Protein AF-A0A699GHV0-F1 (afdb_monomer)

pLDDT: mean 90.99, std 4.57, range [74.19, 96.31]

Foldseek 3Di:
DDEFAFDPPDDADADDADDDDPVVLVVVVVVVVVCVVVVFKDADPAPHAFYWDWDQDPVRDIDIDTPCVVVQVRTDADPQDDDDPVVVVVVCPPDPDDDDDDPVVVQQVAFYDPVCQSNQWHDDPVHIMTGRTGDPPHRCSVVVSVVVVD

Secondary structure (DSSP, 8-state):
-B--PBPTTPPPPB-PPPP--HHHHHHHHHHHHHHHHTTSEEE--SS-BEEEEEEE-TTS-EEEEE--HHHHHHBPP----PPPHHHHHHHHTT-S-------TTGGGGSBBPTTTGGGG-EEETTEEEEESB--TT-TTHHHHHHHHH-

Radius of gyration: 17.71 Å; Cα contacts (8 Å, |Δi|>4): 207; chains: 1; bounding box: 41×39×47 Å

InterPro domains:
  IPR000477 Reverse transcriptase domain [PF00078] (55-150)
  IPR043128 Reverse transcriptase/Diguanylate cyclase domain [G3DSA:3.30.70.270] (80-150)
  IPR043502 DNA/RNA polymerase superfamily [SSF56672] (2-150)
  IPR053134 RNA-directed DNA polymerase homolog [PTHR24559] (1-150)

Nearest PDB structures (foldseek):
  4ol8-assembly2_F  TM=9.202E-01  e=4.140E-14  Saccharomyces cerevisiae
  4ol8-assembly1_B  TM=9.270E-01  e=1.094E-12  Saccharomyces cerevisiae
  7kse-assembly1_A  TM=6.782E-01  e=3.165E-08  Eastern chimpanzee simian foamy virus
  7o0h-assembly1_A  TM=8.178E-01  e=1.153E-06  White-tufted-ear marmoset simian foamy virus
  7ksf-assembly1_A  TM=6.802E-01  e=2.994E-07  Eastern chimpanzee simian foamy virus

Sequence (150 aa):
EFKIELIPGAAPVARAPYRLAPSELKELSDQLQELSEKGFIRPSSLPWGAPVLFIKKKDGSFHMCIDYQELNKLTVKNWYPLLRIDDMFDQLQGSSVYSRIDLRSGYHQLQIREEDIPVTAFRTRYGHFEFQVMPFGLTNAPAVLMDLMN

Solvent-accessible surface area (backbone atoms only — not comparable to full-atom values): 9013 Å² total; per-residue (Å²): 115,48,79,74,54,58,42,90,87,68,73,76,56,66,50,75,56,62,93,68,55,76,71,53,51,51,51,48,53,55,54,51,48,56,37,40,77,71,58,38,36,45,82,46,92,58,76,29,12,29,21,51,46,76,45,75,45,96,87,70,48,78,42,85,42,55,53,35,68,70,57,46,70,41,35,62,81,70,84,64,88,72,80,54,71,65,64,55,50,61,72,50,59,91,62,92,78,87,86,85,86,79,66,80,66,52,52,60,73,40,40,36,34,79,91,42,22,54,75,55,14,28,28,52,98,89,48,40,32,21,33,45,22,37,64,79,68,51,77,50,52,65,49,54,53,49,64,75,73,107

Organism: Tanacetum cinerariifolium (NCBI:txid118510)

Structure (mmCIF, N/CA/C/O backbone):
data_AF-A0A699GHV0-F1
#
_entry.id   AF-A0A699GHV0-F1
#
loop_
_atom_site.group_PDB
_atom_site.id
_atom_site.type_symbol
_atom_site.label_atom_id
_atom_site.label_alt_id
_atom_site.label_comp_id
_atom_site.label_asym_id
_atom_site.label_entity_id
_atom_site.label_seq_id
_atom_site.pdbx_PDB_ins_code
_atom_site.Cartn_x
_atom_site.Cartn_y
_atom_site.Cartn_z
_atom_site.occupancy
_atom_site.B_iso_or_equiv
_atom_site.auth_seq_id
_atom_site.auth_comp_id
_atom_site.auth_asym_id
_atom_site.auth_atom_id
_atom_site.pdbx_PDB_model_num
ATOM 1 N N . GLU A 1 1 ? 0.532 -14.054 8.169 1.00 84.56 1 GLU A N 1
ATOM 2 C CA . GLU A 1 1 ? 1.068 -13.481 6.915 1.00 84.56 1 GLU A CA 1
ATOM 3 C C . GLU A 1 1 ? -0.083 -13.094 6.004 1.00 84.56 1 GLU A C 1
ATOM 5 O O . GLU A 1 1 ? -1.065 -13.828 5.932 1.00 84.56 1 GLU A O 1
ATOM 10 N N . PHE A 1 2 ? 0.019 -11.944 5.347 1.00 92.25 2 PHE A N 1
ATOM 11 C CA . PHE A 1 2 ? -0.944 -11.471 4.364 1.00 92.25 2 PHE A CA 1
ATOM 12 C C . PHE A 1 2 ? -0.720 -12.175 3.023 1.00 92.25 2 PHE A C 1
ATOM 14 O O . PHE A 1 2 ? 0.405 -12.205 2.524 1.00 92.25 2 PHE A O 1
ATOM 21 N N . LYS A 1 3 ? -1.791 -12.729 2.451 1.00 93.75 3 LYS A N 1
ATOM 22 C CA . LYS A 1 3 ? -1.767 -13.451 1.174 1.00 93.75 3 LYS A CA 1
ATOM 23 C C . LYS A 1 3 ? -2.496 -12.658 0.097 1.00 93.75 3 LYS A C 1
ATOM 25 O O . LYS A 1 3 ? -3.548 -12.074 0.368 1.00 93.75 3 LYS A O 1
ATOM 30 N N . ILE A 1 4 ? -1.964 -12.674 -1.122 1.00 93.75 4 ILE A N 1
ATOM 31 C CA . ILE A 1 4 ? -2.572 -12.018 -2.286 1.00 93.75 4 ILE A CA 1
ATOM 32 C C . ILE A 1 4 ? -3.003 -13.086 -3.282 1.00 93.75 4 ILE A C 1
ATOM 34 O O . ILE A 1 4 ? -2.262 -13.482 -4.175 1.00 93.75 4 ILE A O 1
ATOM 38 N N . GLU A 1 5 ? -4.247 -13.533 -3.150 1.00 94.06 5 GLU A N 1
ATOM 39 C CA . GLU A 1 5 ? -4.826 -14.483 -4.095 1.00 94.06 5 GLU A CA 1
ATOM 40 C C . GLU A 1 5 ? -5.219 -13.769 -5.386 1.00 94.06 5 GLU A C 1
ATOM 42 O O . GLU A 1 5 ? -6.059 -12.868 -5.388 1.00 94.06 5 GLU A O 1
ATOM 47 N N . LEU A 1 6 ? -4.609 -14.173 -6.495 1.00 94.56 6 LEU A N 1
ATOM 48 C CA . LEU A 1 6 ? -4.937 -13.681 -7.827 1.00 94.56 6 LEU A CA 1
ATOM 49 C C . LEU A 1 6 ? -5.883 -14.651 -8.537 1.00 94.56 6 LEU A C 1
ATOM 51 O O . LEU A 1 6 ? -5.852 -15.859 -8.300 1.00 94.56 6 LEU A O 1
ATOM 55 N N . ILE A 1 7 ? -6.715 -14.129 -9.438 1.00 94.38 7 ILE A N 1
ATOM 56 C CA . ILE A 1 7 ? -7.545 -14.963 -10.309 1.00 94.38 7 ILE A CA 1
ATOM 57 C C . ILE A 1 7 ? -6.665 -15.917 -11.142 1.00 94.38 7 ILE A C 1
ATOM 59 O O . ILE A 1 7 ? -5.568 -15.531 -11.564 1.00 94.38 7 ILE A O 1
ATOM 63 N N . PRO A 1 8 ? -7.122 -17.152 -11.420 1.00 92.94 8 PRO A N 1
ATOM 64 C CA . PRO A 1 8 ? -6.355 -18.099 -12.223 1.00 92.94 8 PRO A CA 1
ATOM 65 C C . PRO A 1 8 ? -5.972 -17.513 -13.588 1.00 92.94 8 PRO A C 1
ATOM 67 O O . PRO A 1 8 ? -6.823 -17.007 -14.317 1.00 92.94 8 PRO A O 1
ATOM 70 N N . GLY A 1 9 ? -4.684 -17.586 -13.935 1.00 90.81 9 GLY A N 1
ATOM 71 C CA . GLY A 1 9 ? -4.161 -17.051 -15.197 1.00 90.81 9 GLY A CA 1
ATOM 72 C C . GLY A 1 9 ? -3.900 -15.540 -15.208 1.00 90.81 9 GLY A C 1
ATOM 73 O O . GLY A 1 9 ? -3.647 -14.988 -16.278 1.00 90.81 9 GLY A O 1
ATOM 74 N N . ALA A 1 10 ? -3.941 -14.861 -14.055 1.00 90.69 10 ALA A N 1
ATOM 75 C CA . ALA A 1 10 ? -3.563 -13.454 -13.959 1.00 90.69 10 ALA A CA 1
ATOM 76 C C . ALA A 1 10 ? -2.115 -13.228 -14.429 1.00 90.69 10 ALA A C 1
ATOM 78 O O . ALA A 1 10 ? -1.177 -13.873 -13.959 1.00 90.69 10 ALA A O 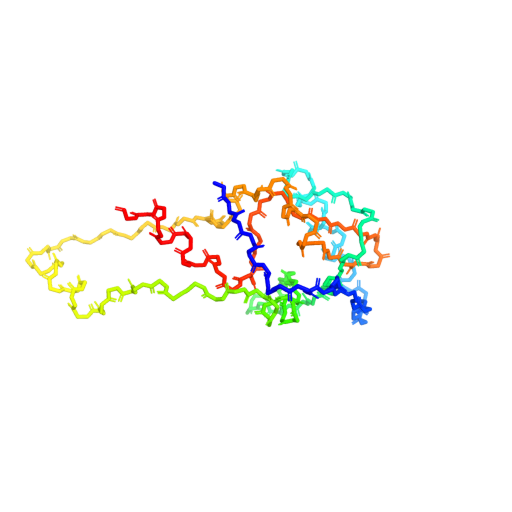1
ATOM 79 N N . ALA A 1 11 ? -1.940 -12.279 -15.346 1.00 89.62 11 ALA A N 1
ATOM 80 C CA . ALA A 1 11 ? -0.628 -11.836 -15.798 1.00 89.62 11 ALA A CA 1
ATOM 81 C C . ALA A 1 11 ? -0.130 -10.647 -14.953 1.00 89.62 11 ALA A C 1
ATOM 83 O O . ALA A 1 11 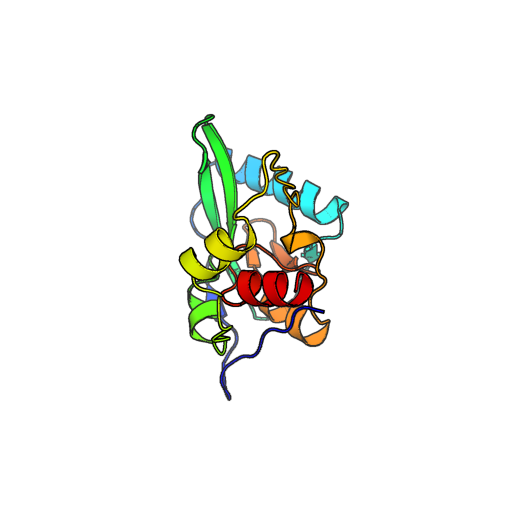? -0.951 -9.870 -14.454 1.00 89.62 11 ALA A O 1
ATOM 84 N N . PRO A 1 12 ? 1.197 -10.455 -14.827 1.00 90.31 12 PRO A N 1
ATOM 85 C CA . PRO A 1 12 ? 1.756 -9.297 -14.142 1.00 90.31 12 PRO A CA 1
ATOM 86 C C . PRO A 1 12 ? 1.278 -7.975 -14.743 1.00 90.31 12 PRO A C 1
ATOM 88 O O . PRO A 1 12 ? 1.331 -7.770 -15.958 1.00 90.31 12 PRO A O 1
ATOM 91 N N . VAL A 1 13 ? 0.862 -7.048 -13.880 1.00 87.56 13 VAL A N 1
ATOM 92 C CA . VAL A 1 13 ? 0.504 -5.687 -14.289 1.00 87.56 13 VAL A CA 1
ATOM 93 C C . VAL A 1 13 ? 1.717 -4.781 -14.152 1.00 87.56 13 VAL A C 1
ATOM 95 O O . VAL A 1 13 ? 2.259 -4.616 -13.061 1.00 87.56 13 VAL A O 1
ATOM 98 N N . ALA A 1 14 ? 2.096 -4.144 -15.257 1.00 88.50 14 ALA A N 1
ATOM 99 C CA . ALA A 1 14 ? 3.161 -3.154 -15.312 1.00 88.50 14 ALA A CA 1
ATOM 100 C C . ALA A 1 14 ? 2.640 -1.868 -15.960 1.00 88.50 14 ALA A C 1
ATOM 102 O O . ALA A 1 14 ? 2.426 -1.816 -17.173 1.00 88.50 14 ALA A O 1
ATOM 103 N N . ARG A 1 15 ? 2.448 -0.813 -15.166 1.00 89.00 15 ARG A N 1
ATOM 104 C CA . ARG A 1 15 ? 2.069 0.514 -15.667 1.00 89.00 15 ARG A CA 1
ATOM 105 C C . ARG A 1 15 ? 3.248 1.476 -15.628 1.00 89.00 15 ARG A C 1
ATOM 107 O O . ARG A 1 15 ? 4.141 1.377 -14.788 1.00 89.00 15 ARG A O 1
ATOM 114 N N . ALA A 1 16 ? 3.248 2.414 -16.569 1.00 88.38 16 ALA A N 1
ATOM 115 C CA . ALA A 1 16 ? 4.220 3.495 -16.578 1.00 88.38 16 ALA A CA 1
ATOM 116 C C . ALA A 1 16 ? 3.981 4.430 -15.375 1.00 88.38 16 ALA A C 1
ATOM 118 O O . ALA A 1 16 ? 2.820 4.713 -15.065 1.00 88.38 16 ALA A O 1
ATOM 119 N N . PRO A 1 17 ? 5.041 4.930 -14.715 1.00 91.44 17 PRO A N 1
ATOM 120 C CA . PRO A 1 17 ? 4.903 5.943 -13.675 1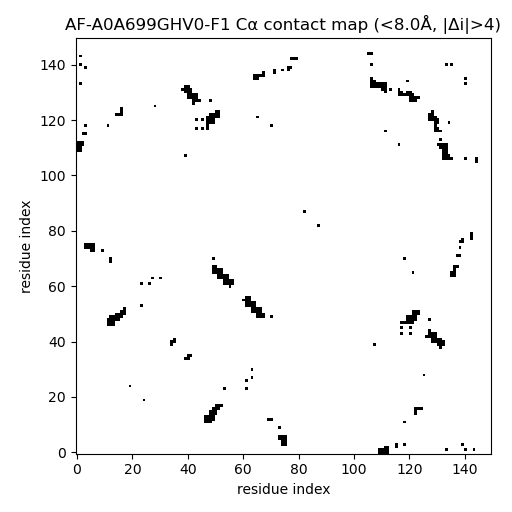.00 91.44 17 PRO A CA 1
ATOM 121 C C . PRO A 1 17 ? 4.195 7.200 -14.194 1.00 91.44 17 PRO A C 1
ATOM 123 O O . PRO A 1 17 ? 4.418 7.626 -15.332 1.00 91.44 17 PRO A O 1
ATOM 126 N N . TYR A 1 18 ? 3.379 7.825 -13.346 1.00 92.69 18 TYR A N 1
ATOM 127 C CA . TYR A 1 18 ? 2.780 9.120 -13.657 1.00 92.69 18 TYR A CA 1
ATOM 128 C C . TYR A 1 18 ? 3.841 10.231 -13.693 1.00 92.69 18 TYR A C 1
ATOM 130 O O . TYR A 1 18 ? 4.926 10.116 -13.116 1.00 92.69 18 TYR A O 1
ATOM 138 N N . ARG A 1 19 ? 3.529 11.333 -14.385 1.00 91.94 19 ARG A N 1
ATOM 139 C CA . ARG A 1 19 ? 4.374 12.534 -14.348 1.00 91.94 19 ARG A CA 1
ATOM 140 C C . ARG A 1 19 ? 4.237 13.198 -12.982 1.00 91.94 19 ARG A C 1
ATOM 142 O O . ARG A 1 19 ? 3.121 13.478 -12.561 1.00 91.94 19 ARG A O 1
ATOM 149 N N . LEU A 1 20 ? 5.372 13.474 -12.349 1.00 92.62 20 LEU A N 1
ATOM 150 C CA . LEU A 1 20 ? 5.453 14.123 -11.043 1.00 92.62 20 LEU A CA 1
ATOM 151 C C . LEU A 1 20 ? 6.096 15.505 -11.170 1.00 92.62 20 LEU A C 1
ATOM 153 O O . LEU A 1 20 ? 7.047 15.691 -11.939 1.00 92.62 20 LEU A O 1
ATOM 157 N N . ALA A 1 21 ? 5.588 16.470 -10.409 1.00 91.44 21 ALA A N 1
ATOM 158 C CA . ALA A 1 21 ? 6.184 17.791 -10.273 1.00 91.44 21 ALA A CA 1
ATOM 159 C C . ALA A 1 21 ? 7.523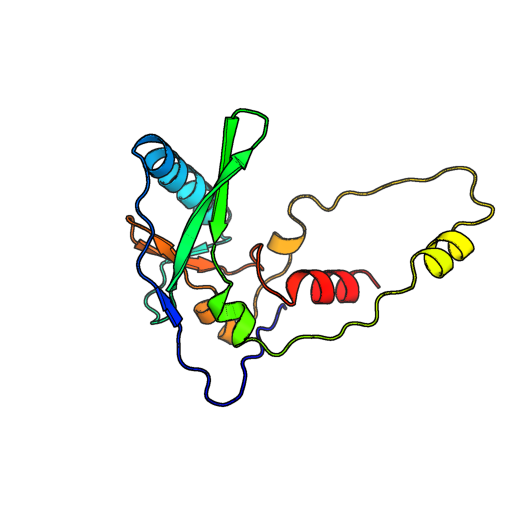 17.718 -9.506 1.00 91.44 21 ALA A C 1
ATOM 161 O O . ALA A 1 21 ? 7.742 16.790 -8.726 1.00 91.44 21 ALA A O 1
ATOM 162 N N . PRO A 1 22 ? 8.424 18.709 -9.648 1.00 91.88 22 PRO A N 1
ATOM 163 C CA . PRO A 1 22 ? 9.705 18.709 -8.936 1.00 91.88 22 PRO A CA 1
ATOM 164 C C . PRO A 1 22 ? 9.588 18.571 -7.409 1.00 91.88 22 PRO A C 1
ATOM 166 O O . PRO A 1 22 ? 10.404 17.889 -6.795 1.00 91.88 22 PRO A O 1
ATOM 169 N N . SER A 1 23 ? 8.558 19.167 -6.797 1.00 90.75 23 SER A N 1
ATOM 170 C CA . SER A 1 23 ? 8.291 19.026 -5.359 1.00 90.75 23 SER A CA 1
ATOM 171 C C . SER A 1 23 ? 7.893 17.601 -4.969 1.00 90.75 23 SER A C 1
ATOM 173 O O . SER A 1 23 ? 8.331 17.106 -3.939 1.00 90.75 23 SER A O 1
ATOM 175 N N . GLU A 1 24 ? 7.104 16.929 -5.810 1.00 92.50 24 GLU A N 1
ATOM 176 C CA . GLU A 1 24 ? 6.669 15.543 -5.594 1.00 92.50 24 GLU A CA 1
ATOM 177 C C . GLU A 1 24 ? 7.820 14.558 -5.801 1.00 92.50 24 GLU A C 1
ATOM 179 O O . GLU A 1 24 ? 7.888 13.539 -5.128 1.00 92.50 24 GLU A O 1
ATOM 184 N N . LEU A 1 25 ? 8.756 14.862 -6.704 1.00 93.00 25 LEU A N 1
ATOM 185 C CA . LEU A 1 25 ? 9.960 14.053 -6.895 1.00 93.00 25 LEU A CA 1
ATOM 186 C C . LEU A 1 25 ? 10.875 14.081 -5.669 1.00 93.00 25 LEU A C 1
ATOM 188 O O . LEU A 1 25 ? 11.419 13.043 -5.299 1.00 93.00 25 LEU A O 1
ATOM 192 N N . LYS A 1 26 ? 11.025 15.250 -5.035 1.00 92.56 26 LYS A N 1
ATOM 193 C CA . LYS A 1 26 ? 11.764 15.362 -3.775 1.00 92.56 26 LYS A CA 1
ATOM 194 C C . LYS A 1 26 ? 11.087 14.531 -2.685 1.00 92.56 26 LYS A C 1
ATOM 196 O O . LYS A 1 26 ? 11.731 13.672 -2.098 1.00 92.56 26 LYS A O 1
ATOM 201 N N . GLU A 1 27 ? 9.782 14.724 -2.506 1.00 93.94 27 GLU A N 1
ATOM 202 C CA . GLU A 1 27 ? 9.004 13.967 -1.523 1.00 93.94 27 GLU A CA 1
ATOM 203 C C . GLU A 1 27 ? 9.077 12.452 -1.762 1.00 93.94 27 GLU A C 1
ATOM 205 O O . GLU A 1 27 ? 9.202 11.671 -0.825 1.00 93.94 27 GLU A O 1
ATOM 210 N N . LEU A 1 28 ? 9.025 12.025 -3.026 1.00 94.94 28 LEU A N 1
ATOM 211 C CA . LEU A 1 28 ? 9.151 10.621 -3.394 1.00 94.94 28 LEU A CA 1
ATOM 212 C C . LEU A 1 28 ? 10.478 10.036 -2.925 1.00 94.94 28 LEU A C 1
ATOM 214 O O . LEU A 1 28 ? 10.488 8.939 -2.382 1.00 94.94 28 LEU A O 1
ATOM 218 N N . SER A 1 29 ? 11.582 10.755 -3.124 1.00 94.31 29 SER A N 1
ATOM 219 C CA . SER A 1 29 ? 12.894 10.316 -2.648 1.00 94.31 29 SER A CA 1
ATOM 220 C C . SER A 1 29 ? 12.916 10.176 -1.124 1.00 94.31 29 SER A C 1
ATOM 222 O O . SER A 1 29 ? 13.371 9.152 -0.618 1.00 94.31 29 SER A O 1
ATOM 224 N N . ASP A 1 30 ? 12.383 11.169 -0.409 1.00 94.94 30 ASP A N 1
ATOM 225 C CA . ASP A 1 30 ? 12.384 11.207 1.056 1.00 94.94 30 ASP A CA 1
ATOM 226 C C . ASP A 1 30 ? 11.529 10.060 1.645 1.00 94.94 30 ASP A C 1
ATOM 228 O O . ASP A 1 30 ? 11.990 9.315 2.513 1.00 94.94 30 ASP A O 1
ATOM 232 N N . GLN A 1 31 ? 10.318 9.832 1.116 1.00 94.50 31 GLN A N 1
ATOM 233 C CA . GLN A 1 31 ? 9.440 8.743 1.575 1.00 94.50 31 GLN A CA 1
ATOM 234 C C . GLN A 1 31 ? 9.966 7.352 1.186 1.00 94.50 31 GLN A C 1
ATOM 236 O O . GLN A 1 31 ? 9.818 6.405 1.960 1.00 94.50 31 GLN A O 1
ATOM 241 N N . LEU A 1 32 ? 10.607 7.199 0.020 1.00 95.56 32 LEU A N 1
ATOM 242 C CA . LEU A 1 32 ? 11.257 5.938 -0.360 1.00 95.56 32 LEU A CA 1
ATOM 243 C C . LEU A 1 32 ? 12.401 5.581 0.588 1.00 95.56 32 LEU A C 1
ATOM 245 O O . LEU A 1 32 ? 12.540 4.413 0.962 1.00 95.56 32 LEU A O 1
ATOM 249 N N . GLN A 1 33 ? 13.205 6.570 0.981 1.00 95.56 33 GLN A N 1
ATOM 250 C CA . GLN A 1 33 ? 14.278 6.371 1.945 1.00 95.56 33 GLN A CA 1
ATOM 251 C C . GLN A 1 33 ? 13.714 5.938 3.303 1.00 95.56 33 GLN A C 1
ATOM 253 O O . GLN A 1 33 ? 14.134 4.907 3.822 1.00 95.56 33 GLN A O 1
ATOM 258 N N . GLU A 1 34 ? 12.701 6.637 3.824 1.00 95.19 34 GLU A N 1
ATOM 259 C CA . GLU A 1 34 ? 12.072 6.291 5.106 1.00 95.19 34 GLU A CA 1
ATOM 260 C C . GLU A 1 34 ? 11.493 4.864 5.107 1.00 95.19 34 GLU A C 1
ATOM 262 O O . GLU A 1 34 ? 11.657 4.112 6.072 1.00 95.19 34 GLU A O 1
ATOM 267 N N . LEU A 1 35 ? 10.819 4.462 4.024 1.00 95.06 35 LEU A N 1
ATOM 268 C CA . LEU A 1 35 ? 10.272 3.109 3.894 1.00 95.06 35 LEU A CA 1
ATOM 269 C C . LEU A 1 35 ? 11.368 2.041 3.799 1.00 95.06 35 LEU A C 1
ATOM 271 O O . LEU A 1 35 ? 11.197 0.944 4.335 1.00 95.06 35 LEU A O 1
ATOM 275 N N . SER A 1 36 ? 12.477 2.355 3.128 1.00 95.25 36 SER A N 1
ATOM 276 C CA . SER A 1 36 ? 13.616 1.443 2.985 1.00 95.25 36 SER A CA 1
ATOM 277 C C . SER A 1 36 ? 14.359 1.271 4.310 1.00 95.25 36 SER A C 1
ATOM 279 O O . SER A 1 36 ? 14.661 0.147 4.698 1.00 95.25 36 SER A O 1
ATOM 281 N N . GLU A 1 37 ? 14.595 2.361 5.047 1.00 96.31 37 GLU A N 1
ATOM 282 C CA . GLU A 1 37 ? 15.247 2.345 6.365 1.00 96.31 37 GLU 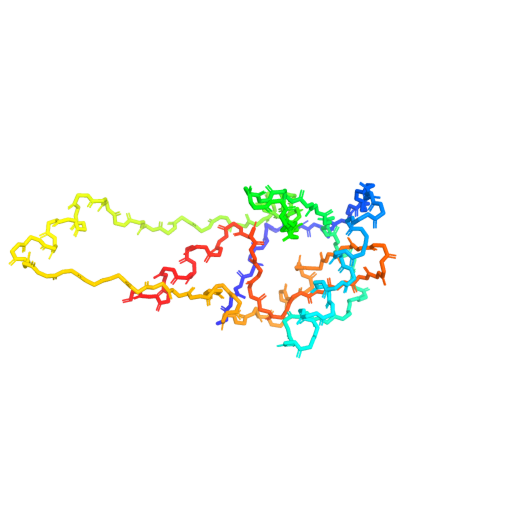A CA 1
ATOM 283 C C . GLU A 1 37 ? 14.440 1.556 7.402 1.00 96.31 37 GLU A C 1
ATOM 285 O O . GLU A 1 37 ? 15.010 0.856 8.237 1.00 96.31 37 GLU A O 1
ATOM 290 N N . LYS A 1 38 ? 13.106 1.606 7.316 1.00 94.25 38 LYS A N 1
ATOM 291 C CA . LYS A 1 38 ? 12.210 0.791 8.153 1.00 94.25 38 LYS A CA 1
ATOM 292 C C . LYS A 1 38 ? 12.131 -0.678 7.727 1.00 94.25 38 LYS A C 1
ATOM 294 O O . LYS A 1 38 ? 11.481 -1.462 8.412 1.00 94.25 38 LYS A O 1
ATOM 299 N N . GLY A 1 39 ? 12.737 -1.051 6.599 1.00 94.62 39 GLY A N 1
ATOM 300 C CA . GLY A 1 39 ? 12.661 -2.402 6.040 1.00 94.62 39 GLY A CA 1
ATOM 301 C C . GLY A 1 39 ? 11.291 -2.763 5.459 1.00 94.62 39 GLY A C 1
ATOM 302 O O . GLY A 1 39 ? 11.018 -3.934 5.214 1.00 94.62 39 GLY A O 1
ATOM 303 N N . PHE A 1 40 ? 10.413 -1.782 5.228 1.00 95.38 40 PHE A N 1
ATOM 304 C CA . PHE A 1 40 ? 9.077 -2.035 4.679 1.00 95.38 40 PHE A CA 1
ATOM 305 C C . PHE A 1 40 ? 9.114 -2.342 3.187 1.00 95.38 40 PHE A C 1
ATOM 307 O O . PHE A 1 40 ? 8.253 -3.073 2.697 1.00 95.38 40 PHE A O 1
ATOM 314 N N . ILE A 1 41 ? 10.105 -1.801 2.477 1.00 96.25 41 ILE A N 1
ATOM 315 C CA . ILE A 1 41 ? 10.308 -2.034 1.048 1.00 96.25 41 ILE A CA 1
ATOM 316 C C . ILE A 1 41 ? 11.727 -2.522 0.760 1.00 96.25 41 ILE A C 1
ATOM 318 O O . ILE A 1 41 ? 12.655 -2.278 1.529 1.00 96.25 41 ILE A O 1
ATOM 322 N N . ARG A 1 42 ? 11.901 -3.190 -0.382 1.00 95.56 42 ARG A N 1
ATOM 323 C CA . ARG A 1 42 ? 13.214 -3.519 -0.959 1.00 95.56 42 ARG A CA 1
ATOM 324 C C . ARG A 1 42 ? 13.217 -3.302 -2.474 1.00 95.56 42 ARG A C 1
ATOM 326 O O . ARG A 1 42 ? 12.139 -3.270 -3.069 1.00 95.56 42 ARG A O 1
ATOM 333 N N . PRO A 1 43 ? 14.390 -3.160 -3.114 1.00 95.44 43 PRO A N 1
ATOM 334 C CA . PRO A 1 43 ? 14.478 -3.123 -4.569 1.00 95.44 43 PRO A CA 1
ATOM 335 C C . PRO A 1 43 ? 13.879 -4.387 -5.194 1.00 95.44 43 PRO A C 1
ATOM 337 O O . PRO A 1 43 ? 14.122 -5.490 -4.708 1.00 95.44 43 PRO A O 1
ATOM 340 N N . SER A 1 44 ? 13.125 -4.220 -6.279 1.00 91.88 44 SER A N 1
ATOM 341 C CA . SER A 1 44 ? 12.512 -5.323 -7.026 1.00 91.88 44 SER A CA 1
ATOM 342 C C . SER A 1 44 ? 13.079 -5.413 -8.441 1.00 91.88 44 SER A C 1
ATOM 344 O O . SER A 1 44 ? 13.372 -4.401 -9.079 1.00 91.88 44 SER A O 1
ATOM 346 N N . SER A 1 45 ? 13.208 -6.634 -8.955 1.00 86.69 45 SER A N 1
ATOM 347 C CA . SER A 1 45 ? 13.571 -6.935 -10.348 1.00 86.69 45 SER A CA 1
ATOM 348 C C . SER A 1 45 ? 12.424 -7.592 -11.126 1.00 86.69 45 SER A C 1
ATOM 350 O O . SER A 1 45 ? 12.612 -8.048 -12.254 1.00 86.69 45 SER A O 1
ATOM 352 N N . LEU A 1 46 ? 11.236 -7.659 -10.522 1.00 86.31 46 LEU A N 1
ATOM 353 C CA . LEU A 1 46 ? 10.126 -8.480 -10.991 1.00 86.31 46 LEU A CA 1
ATOM 354 C C . LEU A 1 46 ? 9.206 -7.709 -11.952 1.00 86.31 46 LEU A C 1
ATOM 356 O O . LEU A 1 46 ? 9.225 -6.477 -11.991 1.00 86.31 46 LEU A O 1
ATOM 360 N N . PRO A 1 47 ? 8.428 -8.418 -12.795 1.00 87.69 47 PRO A N 1
ATOM 361 C CA . PRO A 1 47 ? 7.690 -7.788 -13.891 1.00 87.69 47 PRO A CA 1
ATOM 362 C C . PRO A 1 47 ? 6.534 -6.897 -13.422 1.00 87.69 47 PRO A C 1
ATOM 364 O O . PRO A 1 47 ? 6.114 -6.018 -14.173 1.00 87.69 47 PRO A O 1
ATOM 367 N N . TRP A 1 48 ? 6.039 -7.104 -12.201 1.00 91.94 48 TRP A N 1
ATOM 368 C CA . TRP A 1 48 ? 4.998 -6.292 -11.580 1.00 91.94 48 TRP A CA 1
ATOM 369 C C . TRP A 1 48 ? 5.435 -4.833 -11.411 1.00 91.94 48 TRP A C 1
ATOM 371 O O . TRP A 1 48 ? 6.618 -4.501 -11.318 1.00 91.94 48 TRP A O 1
ATOM 381 N N . GLY A 1 49 ? 4.466 -3.926 -11.415 1.00 93.06 49 GLY A N 1
ATOM 382 C CA . GLY A 1 49 ? 4.774 -2.513 -11.325 1.00 93.06 49 GLY A CA 1
ATOM 383 C C . GLY A 1 49 ? 3.551 -1.620 -11.340 1.00 93.06 49 GLY A C 1
ATOM 384 O O . GLY A 1 49 ? 3.165 -1.115 -12.397 1.00 93.06 49 GLY A O 1
ATOM 385 N N . ALA A 1 50 ? 2.983 -1.375 -10.166 1.00 95.19 50 ALA A N 1
ATOM 386 C CA . ALA A 1 50 ? 1.982 -0.336 -9.976 1.00 95.19 50 ALA A CA 1
ATOM 387 C C . ALA A 1 50 ? 2.630 1.067 -9.985 1.00 95.19 50 ALA A C 1
ATOM 389 O O . ALA A 1 50 ? 3.747 1.234 -9.492 1.00 95.19 50 ALA A O 1
ATOM 390 N N . PRO A 1 51 ? 1.981 2.098 -10.546 1.00 95.38 51 PRO A N 1
ATOM 391 C CA . PRO A 1 51 ? 2.517 3.449 -10.526 1.00 95.38 51 PRO A CA 1
ATOM 392 C C . PRO A 1 51 ? 2.254 4.118 -9.170 1.00 95.38 51 PRO A C 1
ATOM 394 O O . PRO A 1 51 ? 1.291 3.802 -8.471 1.00 95.38 51 PRO A O 1
ATOM 397 N N . VAL A 1 52 ? 3.107 5.076 -8.813 1.00 94.94 52 VAL A N 1
ATOM 398 C CA . VAL A 1 52 ? 2.936 5.909 -7.615 1.00 94.94 52 VAL A CA 1
ATOM 399 C C . VAL A 1 52 ? 2.185 7.190 -7.962 1.00 94.94 52 VAL A C 1
ATOM 401 O O . VAL A 1 52 ? 2.472 7.825 -8.979 1.00 94.94 52 VAL A O 1
ATOM 404 N N . LEU A 1 53 ? 1.257 7.586 -7.094 1.00 93.62 53 LEU A N 1
ATOM 405 C CA . LEU A 1 53 ? 0.564 8.869 -7.125 1.00 93.62 53 LEU A CA 1
ATOM 406 C C . LEU A 1 53 ? 0.680 9.574 -5.773 1.00 93.62 53 LEU A C 1
ATOM 408 O O . LEU A 1 53 ? 0.882 8.936 -4.740 1.00 93.62 53 LEU A O 1
ATOM 412 N N . PHE A 1 54 ? 0.524 10.894 -5.780 1.00 93.38 54 PHE A N 1
ATOM 413 C CA . PHE A 1 54 ? 0.507 11.695 -4.564 1.00 93.38 54 PHE A CA 1
ATOM 414 C C . PHE A 1 54 ? -0.863 12.305 -4.320 1.00 93.38 54 PHE A C 1
ATOM 416 O O . PHE A 1 54 ? -1.506 12.835 -5.226 1.00 93.38 54 PHE A O 1
ATOM 423 N N . ILE A 1 55 ? -1.284 12.269 -3.060 1.00 90.94 55 ILE A N 1
ATOM 424 C CA . ILE A 1 55 ? -2.472 12.968 -2.580 1.00 90.94 55 ILE A CA 1
ATOM 425 C C . ILE A 1 55 ? -2.009 14.094 -1.662 1.00 90.94 55 ILE A C 1
ATOM 427 O O . ILE A 1 55 ? -1.239 13.867 -0.729 1.00 90.94 55 ILE A O 1
ATOM 431 N N . LYS A 1 56 ? -2.485 15.316 -1.905 1.00 91.81 56 LYS A N 1
ATOM 432 C CA . LYS A 1 56 ? -2.251 16.434 -0.987 1.00 91.81 56 LYS A CA 1
ATOM 433 C C . LYS A 1 56 ? -3.151 16.298 0.233 1.00 91.81 56 LYS A C 1
ATOM 435 O O . LYS A 1 56 ? -4.374 16.218 0.109 1.00 91.81 56 LYS A O 1
ATOM 440 N N . LYS A 1 57 ? -2.546 16.299 1.414 1.00 90.31 57 LYS A N 1
ATOM 441 C CA . LYS A 1 57 ? -3.258 16.402 2.685 1.00 90.31 57 LYS A CA 1
ATOM 442 C C . LYS A 1 57 ? -3.729 17.840 2.917 1.00 90.31 57 LYS A C 1
ATOM 444 O O . LYS A 1 57 ? -3.278 18.783 2.268 1.00 90.31 57 LYS A O 1
ATOM 449 N N . LYS A 1 58 ? -4.636 18.007 3.885 1.00 91.44 58 LYS A N 1
ATOM 450 C CA . LYS A 1 58 ? -5.178 19.320 4.280 1.00 91.44 58 LYS A CA 1
ATOM 451 C C . LYS A 1 58 ? -4.104 20.287 4.790 1.00 91.44 58 LYS A C 1
ATOM 453 O O . LYS A 1 58 ? -4.260 21.489 4.634 1.00 91.44 58 LYS A O 1
ATOM 458 N N . ASP A 1 59 ? -3.037 19.760 5.383 1.00 90.44 59 ASP A N 1
ATOM 459 C CA . ASP A 1 59 ? -1.886 20.522 5.882 1.00 90.44 59 ASP A CA 1
ATOM 460 C C . ASP A 1 59 ? -0.890 20.923 4.774 1.00 90.44 59 ASP A C 1
ATOM 462 O O . ASP A 1 59 ? 0.119 21.562 5.055 1.00 90.44 59 ASP A O 1
ATOM 466 N N . GLY A 1 60 ? -1.162 20.561 3.515 1.00 87.50 60 GLY A N 1
ATOM 467 C CA . GLY A 1 60 ? -0.292 20.834 2.372 1.00 87.50 60 GLY A CA 1
ATOM 468 C C . GLY A 1 60 ? 0.822 19.806 2.161 1.00 87.50 60 GLY A C 1
ATOM 469 O O . GLY A 1 60 ? 1.497 19.876 1.134 1.00 87.50 60 GLY A O 1
ATOM 470 N N . SER A 1 61 ? 0.991 18.838 3.070 1.00 89.19 61 SER A N 1
ATOM 471 C CA . SER A 1 61 ? 1.936 17.734 2.886 1.00 89.19 61 SER A CA 1
ATOM 472 C C . SER A 1 61 ? 1.442 16.735 1.837 1.00 89.19 61 SER A C 1
ATOM 474 O O . SER A 1 61 ? 0.253 16.661 1.506 1.00 89.19 61 SER A O 1
ATOM 476 N N . PHE A 1 62 ? 2.369 15.953 1.299 1.00 91.25 62 PHE A N 1
ATOM 477 C CA . PHE A 1 62 ? 2.093 14.955 0.279 1.00 91.25 62 PHE A CA 1
ATOM 478 C C . PHE A 1 62 ? 2.025 13.559 0.904 1.00 91.25 62 PHE A C 1
ATOM 480 O O . PHE A 1 62 ? 2.837 13.180 1.745 1.00 91.25 62 PHE A O 1
ATOM 487 N N . HIS A 1 63 ? 1.041 12.768 0.493 1.00 90.19 63 HIS A N 1
ATOM 488 C CA . HIS A 1 63 ? 0.922 11.370 0.879 1.00 90.19 63 HIS A CA 1
ATOM 489 C C . HIS A 1 63 ? 1.166 10.487 -0.338 1.00 90.19 63 HIS A C 1
ATOM 491 O O . HIS A 1 63 ? 0.412 10.572 -1.311 1.00 90.19 63 HIS A O 1
ATOM 497 N N . MET A 1 64 ? 2.226 9.676 -0.293 1.00 93.44 64 MET A N 1
ATOM 498 C CA . MET A 1 64 ? 2.506 8.702 -1.338 1.00 93.44 64 MET A CA 1
ATOM 499 C C . MET A 1 64 ? 1.465 7.583 -1.290 1.00 93.44 64 MET A C 1
ATOM 501 O O . MET A 1 64 ? 1.225 6.980 -0.244 1.00 93.44 64 MET A O 1
ATOM 505 N N . CYS A 1 65 ? 0.858 7.286 -2.433 1.00 93.12 65 CYS A N 1
ATOM 506 C CA . CYS A 1 65 ? -0.050 6.163 -2.603 1.00 93.12 65 CYS A CA 1
ATOM 507 C C . CYS A 1 65 ? 0.363 5.354 -3.827 1.00 93.12 65 CYS A C 1
ATOM 509 O O . CYS A 1 65 ? 0.777 5.904 -4.848 1.00 93.12 65 CYS A O 1
ATOM 511 N N . ILE A 1 66 ? 0.216 4.038 -3.737 1.00 94.81 66 ILE A N 1
ATOM 512 C CA . ILE A 1 66 ? 0.438 3.153 -4.874 1.00 94.81 66 ILE A CA 1
ATOM 513 C C . ILE A 1 66 ? -0.907 2.839 -5.500 1.00 94.81 66 ILE A C 1
ATOM 515 O O . ILE A 1 66 ? -1.859 2.450 -4.820 1.00 94.81 66 ILE A O 1
ATOM 519 N N . ASP A 1 67 ? -0.987 3.030 -6.810 1.00 95.06 67 ASP A N 1
ATOM 520 C CA . ASP A 1 67 ? -2.195 2.787 -7.578 1.00 95.06 67 ASP A CA 1
ATOM 521 C C . ASP A 1 67 ? -2.356 1.293 -7.877 1.00 95.06 67 ASP A C 1
ATOM 523 O O . ASP A 1 67 ? -2.062 0.800 -8.969 1.00 95.06 67 ASP A O 1
ATOM 527 N N . TYR A 1 68 ? -2.840 0.558 -6.878 1.00 95.25 68 TYR A N 1
ATOM 528 C CA . TYR A 1 68 ? -3.150 -0.864 -7.000 1.00 95.25 68 TYR A CA 1
ATOM 529 C C . TYR A 1 68 ? -4.495 -1.140 -7.685 1.00 95.25 68 TYR A C 1
ATOM 531 O O . TYR A 1 68 ? -4.968 -2.267 -7.625 1.00 95.25 68 TYR A O 1
ATOM 539 N N . GLN A 1 69 ? -5.140 -0.176 -8.352 1.00 94.12 69 GLN A N 1
ATOM 540 C CA . GLN A 1 69 ? -6.470 -0.396 -8.944 1.00 94.12 69 GLN A CA 1
ATOM 541 C C . GLN A 1 69 ? -6.523 -1.585 -9.909 1.00 94.12 69 GLN A C 1
ATOM 543 O O . GLN A 1 69 ? -7.471 -2.362 -9.865 1.00 94.12 69 GLN A O 1
ATOM 548 N N . GLU A 1 70 ? -5.521 -1.743 -10.774 1.00 93.69 70 GLU A N 1
ATOM 549 C CA . GLU A 1 70 ? -5.467 -2.886 -11.695 1.00 93.69 70 GLU A CA 1
ATOM 550 C C . GLU A 1 70 ? -5.150 -4.191 -10.972 1.00 93.69 70 GLU A C 1
ATOM 552 O O . GLU A 1 70 ? -5.788 -5.204 -11.240 1.00 93.69 70 GLU A O 1
ATOM 557 N N . LEU A 1 71 ? -4.228 -4.156 -10.006 1.00 94.50 71 LEU A N 1
ATOM 558 C CA . LEU A 1 71 ? -3.937 -5.317 -9.172 1.00 94.50 71 LEU A CA 1
ATOM 559 C C . LEU A 1 71 ? -5.202 -5.791 -8.438 1.00 94.50 71 LEU A C 1
ATOM 561 O O . LEU A 1 71 ? -5.555 -6.962 -8.495 1.00 94.50 71 LEU A O 1
ATOM 565 N N . ASN A 1 72 ? -5.942 -4.858 -7.848 1.00 94.75 72 ASN A N 1
ATOM 566 C CA . ASN A 1 72 ? -7.178 -5.093 -7.111 1.00 94.75 72 ASN A CA 1
ATOM 567 C C . ASN A 1 72 ? -8.300 -5.710 -7.958 1.00 94.75 72 ASN A C 1
ATOM 569 O O . ASN A 1 72 ? -9.173 -6.382 -7.413 1.00 94.75 72 ASN A O 1
ATOM 573 N N . LYS A 1 73 ? -8.305 -5.496 -9.281 1.00 94.00 73 LYS A N 1
ATOM 574 C CA . LYS A 1 73 ? -9.244 -6.171 -10.195 1.00 94.00 73 LYS A CA 1
ATOM 575 C C . LYS A 1 73 ? -8.878 -7.639 -10.415 1.00 94.00 73 LYS A C 1
ATOM 577 O O . LYS A 1 73 ? -9.764 -8.437 -10.699 1.00 94.00 73 LYS A O 1
ATOM 582 N N . LEU A 1 74 ? -7.591 -7.968 -10.316 1.00 94.44 74 LEU A N 1
ATOM 583 C CA . LEU A 1 74 ? -7.061 -9.320 -10.480 1.00 94.44 74 LEU A CA 1
ATOM 584 C C . LEU A 1 74 ? -7.040 -10.103 -9.165 1.00 94.44 74 LEU A C 1
ATOM 586 O O . LEU A 1 74 ? -6.920 -11.323 -9.197 1.00 94.44 74 LEU A O 1
ATOM 590 N N . THR A 1 75 ? -7.152 -9.434 -8.020 1.00 94.62 75 THR A N 1
ATOM 591 C CA . THR A 1 75 ? -7.236 -10.086 -6.712 1.00 94.62 75 THR A CA 1
ATOM 592 C C . THR A 1 75 ? -8.612 -10.722 -6.498 1.00 94.62 75 THR A C 1
ATOM 594 O O . THR A 1 75 ? -9.651 -10.092 -6.710 1.00 94.62 75 THR A O 1
ATOM 597 N N . VAL A 1 76 ? -8.630 -11.966 -6.019 1.00 94.38 76 VAL A N 1
ATOM 598 C CA . VAL A 1 76 ? -9.839 -12.629 -5.526 1.00 94.38 76 VAL A CA 1
ATOM 599 C C . VAL A 1 76 ? -10.317 -11.888 -4.279 1.00 94.38 76 VAL A C 1
ATOM 601 O O . VAL A 1 76 ? -9.598 -11.763 -3.286 1.00 94.38 76 VAL A O 1
ATOM 604 N N . LYS A 1 77 ? -11.531 -11.340 -4.337 1.00 91.69 77 LYS A N 1
ATOM 605 C CA . LYS A 1 77 ? -12.076 -10.522 -3.250 1.00 91.69 77 LYS A CA 1
ATOM 606 C C . LYS A 1 77 ? -12.488 -11.401 -2.076 1.00 91.69 77 LYS A C 1
ATOM 608 O O . LYS A 1 77 ? -13.300 -12.309 -2.243 1.00 91.69 77 LYS A O 1
ATOM 613 N N . ASN A 1 78 ? -11.979 -11.076 -0.892 1.00 88.06 78 ASN A N 1
ATOM 614 C CA . ASN A 1 78 ? -12.429 -11.687 0.349 1.00 88.06 78 ASN A CA 1
ATOM 615 C C . ASN A 1 78 ? -13.718 -10.997 0.82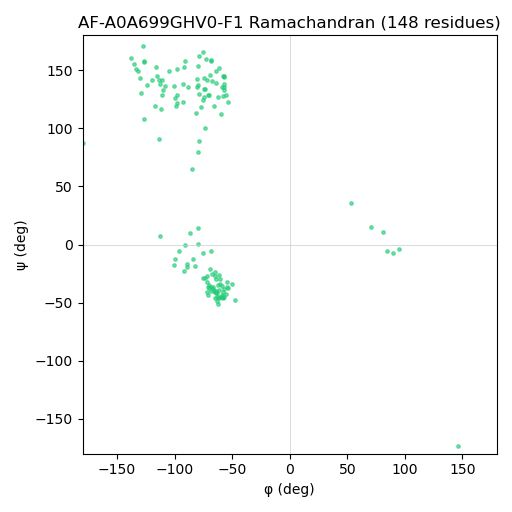6 1.00 88.06 78 ASN A C 1
ATOM 617 O O . ASN A 1 78 ? -13.699 -9.824 1.204 1.00 88.06 78 ASN A O 1
ATOM 621 N N . TRP A 1 79 ? -14.835 -11.725 0.814 1.00 79.69 79 TRP A N 1
ATOM 622 C CA . TRP A 1 79 ? -16.116 -11.272 1.364 1.00 79.69 79 TRP A CA 1
ATOM 623 C C . TRP A 1 79 ? -16.180 -11.554 2.864 1.00 79.69 79 TRP A C 1
ATOM 625 O O . TRP A 1 79 ? -16.981 -12.367 3.323 1.00 79.69 79 TRP A O 1
ATOM 635 N N . TYR A 1 80 ? -15.308 -10.896 3.624 1.00 80.88 80 TYR A N 1
ATOM 636 C CA . TYR A 1 80 ? -15.304 -11.036 5.073 1.00 80.88 80 TYR A CA 1
ATOM 637 C C . TYR A 1 80 ? -16.635 -10.530 5.657 1.00 80.88 80 TYR A C 1
ATOM 639 O O . TYR A 1 80 ? -17.036 -9.401 5.345 1.00 80.88 80 TYR A O 1
ATOM 647 N N . PRO A 1 81 ? -17.340 -11.331 6.477 1.0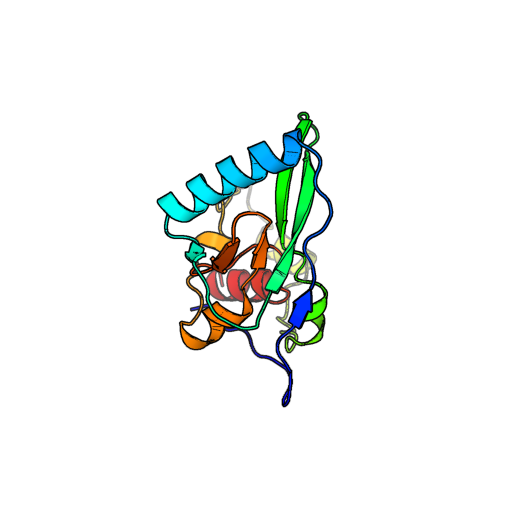0 81.44 81 PRO A N 1
ATOM 648 C CA . PRO A 1 81 ? -18.607 -10.924 7.062 1.00 81.44 81 PRO A CA 1
ATOM 649 C C . PRO A 1 81 ? -18.350 -9.892 8.159 1.00 81.44 81 PRO A C 1
ATOM 651 O O . PRO A 1 81 ? -17.984 -10.225 9.283 1.00 81.44 81 PRO A O 1
ATOM 654 N N . LEU A 1 82 ? -18.542 -8.619 7.830 1.00 78.81 82 LEU A N 1
ATOM 655 C CA . LEU A 1 82 ? -18.523 -7.561 8.832 1.00 78.81 82 LEU A CA 1
ATOM 656 C C . LEU A 1 82 ? -19.797 -7.615 9.670 1.00 78.81 82 LEU A C 1
ATOM 658 O O . LEU A 1 82 ? -20.899 -7.723 9.124 1.00 78.81 82 LEU A O 1
ATOM 662 N N . LEU A 1 83 ? -19.630 -7.515 10.990 1.00 78.31 83 LEU A N 1
ATOM 663 C CA . LEU A 1 83 ? -20.740 -7.317 11.919 1.00 78.31 83 LEU A CA 1
ATOM 664 C C . LEU A 1 83 ? -21.503 -6.048 11.537 1.00 78.31 83 LEU A C 1
ATOM 666 O O . LEU A 1 83 ? -20.913 -5.066 11.068 1.00 78.31 83 LEU A O 1
ATOM 670 N N . ARG A 1 84 ? -22.826 -6.057 11.728 1.00 85.62 84 ARG A N 1
ATOM 671 C CA . ARG A 1 84 ? -23.602 -4.836 11.528 1.00 85.62 84 ARG A CA 1
ATOM 672 C C . ARG A 1 84 ? -23.244 -3.848 12.625 1.00 85.62 84 ARG A C 1
ATOM 674 O O . ARG A 1 84 ? -22.986 -4.225 13.763 1.00 85.62 84 ARG A O 1
ATOM 681 N N . ILE A 1 85 ? -23.257 -2.570 12.265 1.00 86.88 85 ILE A N 1
ATOM 682 C CA . ILE A 1 85 ? -22.950 -1.483 13.195 1.00 86.88 85 ILE A CA 1
ATOM 683 C C . ILE A 1 85 ? -23.891 -1.532 14.412 1.00 86.88 85 ILE A C 1
ATOM 685 O O . ILE A 1 85 ? -23.434 -1.324 15.531 1.00 86.88 85 ILE A O 1
ATOM 689 N N . ASP A 1 86 ? -25.166 -1.870 14.205 1.00 90.88 86 ASP A N 1
ATOM 690 C CA . ASP A 1 86 ? -26.149 -2.015 15.286 1.00 90.88 86 ASP A CA 1
ATOM 691 C C . ASP A 1 86 ? -25.769 -3.148 16.253 1.00 90.88 86 ASP A C 1
ATOM 693 O O . ASP A 1 86 ? -25.718 -2.920 17.458 1.00 90.88 86 ASP A O 1
ATOM 697 N N . ASP A 1 87 ? -25.366 -4.315 15.733 1.00 87.81 87 ASP A N 1
ATOM 698 C CA . ASP A 1 87 ? -24.911 -5.447 16.556 1.00 87.81 87 ASP A CA 1
ATOM 699 C C . ASP A 1 87 ? -23.697 -5.055 17.425 1.00 87.81 87 ASP A C 1
ATOM 701 O O . ASP A 1 87 ? -23.569 -5.487 18.572 1.00 87.81 87 ASP A O 1
ATOM 705 N N . MET A 1 88 ? -22.801 -4.210 16.896 1.00 86.69 88 MET A N 1
ATOM 706 C CA . MET A 1 88 ? -21.651 -3.689 17.645 1.00 86.69 88 MET A CA 1
ATOM 707 C C . MET A 1 88 ? -22.072 -2.695 18.737 1.00 86.69 88 MET A C 1
ATOM 709 O O . MET A 1 88 ? -21.479 -2.686 19.816 1.00 86.69 88 MET A O 1
ATOM 713 N N . PHE A 1 89 ? -23.078 -1.851 18.488 1.00 88.06 89 PHE A N 1
ATOM 714 C CA . PHE A 1 89 ? -23.590 -0.916 19.494 1.00 88.06 89 PHE A CA 1
ATOM 715 C C . PHE A 1 89 ? -24.360 -1.621 20.609 1.00 88.06 89 PHE A C 1
ATOM 717 O O . PHE A 1 89 ? -24.207 -1.240 21.771 1.00 88.06 89 PHE A O 1
ATOM 724 N N . ASP A 1 90 ? -25.108 -2.672 20.281 1.00 90.44 90 ASP A N 1
ATOM 725 C CA . ASP A 1 90 ? -25.817 -3.488 21.266 1.00 90.44 90 ASP A CA 1
ATOM 726 C C . ASP A 1 90 ? -24.836 -4.153 22.246 1.00 90.44 90 ASP A C 1
ATOM 728 O O . ASP A 1 90 ? -25.070 -4.159 23.453 1.00 90.44 90 ASP A O 1
ATOM 732 N N . GLN A 1 91 ? -23.679 -4.626 21.764 1.00 85.56 91 GLN A N 1
ATOM 733 C CA . GLN A 1 91 ? -22.612 -5.165 22.626 1.00 85.56 91 GLN A CA 1
ATOM 734 C C . GLN A 1 91 ? -21.999 -4.119 23.565 1.00 85.56 91 GLN A C 1
ATOM 736 O O . GLN A 1 91 ? -21.522 -4.450 24.651 1.00 85.56 91 GLN A O 1
ATOM 741 N N . LEU A 1 92 ? -21.984 -2.857 23.142 1.00 87.81 92 LEU A N 1
ATOM 742 C CA . LEU A 1 92 ? -21.445 -1.741 23.914 1.00 87.81 92 LEU A CA 1
ATOM 743 C C . LEU A 1 92 ? -22.463 -1.167 24.913 1.00 87.81 92 LEU A C 1
ATOM 745 O O . LEU A 1 92 ? -22.082 -0.401 25.806 1.00 87.81 92 LEU A O 1
ATOM 749 N N . GLN A 1 93 ? -23.742 -1.539 24.798 1.00 89.50 93 GLN A N 1
ATOM 750 C CA . GLN A 1 93 ? -24.809 -1.040 25.654 1.00 89.50 93 GLN A CA 1
ATOM 751 C C . GLN A 1 93 ? -24.541 -1.359 27.135 1.00 89.50 93 GLN A C 1
ATOM 753 O O . GLN A 1 93 ? -24.155 -2.462 27.510 1.00 89.50 93 GLN A O 1
ATOM 758 N N . GLY A 1 94 ? -24.760 -0.369 28.004 1.00 89.06 94 GLY A N 1
ATOM 759 C CA . GLY A 1 94 ? -24.534 -0.496 29.450 1.00 89.06 94 GLY A CA 1
ATOM 760 C C . GLY A 1 94 ? -23.121 -0.116 29.905 1.00 89.06 94 GLY A C 1
ATOM 761 O O . GLY A 1 94 ? -22.892 0.029 31.105 1.00 89.06 94 GLY A O 1
ATOM 762 N N . SER A 1 95 ? -22.199 0.136 28.970 1.00 91.19 95 SER A N 1
ATOM 763 C CA . SER A 1 95 ? -20.896 0.729 29.279 1.00 91.19 95 SER A CA 1
ATOM 764 C C . SER A 1 95 ? -21.009 2.250 29.435 1.00 91.19 95 SER A C 1
ATOM 766 O O . SER A 1 95 ? -21.653 2.935 28.640 1.00 91.19 95 SER A O 1
ATOM 768 N N . SER A 1 96 ? -20.377 2.802 30.471 1.00 91.56 96 SER A N 1
ATOM 769 C CA . SER A 1 96 ? -20.360 4.249 30.752 1.00 91.56 96 SER A CA 1
ATOM 770 C C . SER A 1 96 ? -19.072 4.942 30.302 1.00 91.56 96 SER A C 1
ATOM 772 O O . SER A 1 96 ? -19.043 6.164 30.168 1.00 91.56 96 SER A O 1
ATOM 774 N N . VAL A 1 97 ? -18.010 4.170 30.055 1.00 93.06 97 VAL A N 1
ATOM 775 C CA . VAL A 1 97 ? -16.688 4.657 29.650 1.00 93.06 97 VAL A CA 1
ATOM 776 C C . VAL A 1 97 ? -16.234 3.889 28.416 1.00 93.06 97 VAL A C 1
ATOM 778 O O . VAL A 1 97 ? -16.247 2.661 28.406 1.00 93.06 97 VAL A O 1
ATOM 781 N N . TYR A 1 98 ? -15.787 4.621 27.397 1.00 90.19 98 TYR A N 1
ATOM 782 C CA . TYR A 1 98 ? -15.293 4.068 26.139 1.00 90.19 98 TYR A CA 1
ATOM 783 C C . TYR A 1 98 ? -13.842 4.477 25.920 1.00 90.19 98 TYR A C 1
ATOM 785 O O . TYR A 1 98 ? -13.454 5.610 26.204 1.00 90.19 98 TYR A O 1
ATOM 793 N N . SER A 1 99 ? -13.042 3.560 25.383 1.00 91.12 99 SER A N 1
ATOM 794 C CA . SER A 1 99 ? -11.667 3.821 24.956 1.00 91.12 99 SER A CA 1
ATOM 795 C C . SER A 1 99 ? -11.517 3.442 23.491 1.00 91.12 99 SER A C 1
ATOM 797 O O . SER A 1 99 ? -12.022 2.410 23.059 1.00 91.12 99 SER A O 1
ATOM 799 N N . ARG A 1 100 ? -10.820 4.280 22.720 1.00 88.00 100 ARG A N 1
ATOM 800 C CA . ARG A 1 100 ? -10.520 4.026 21.308 1.00 88.00 100 ARG A CA 1
ATOM 801 C C . ARG A 1 100 ? -9.015 3.913 21.135 1.00 88.00 100 ARG A C 1
ATOM 803 O O . ARG A 1 100 ? -8.298 4.875 21.401 1.00 88.00 100 ARG A O 1
ATOM 810 N N . ILE A 1 101 ? -8.562 2.754 20.675 1.00 87.88 101 ILE A N 1
ATOM 811 C CA . ILE A 1 101 ? -7.156 2.488 20.375 1.00 87.88 101 ILE A CA 1
ATOM 812 C C . ILE A 1 101 ? -6.969 2.632 18.866 1.00 87.88 101 ILE A C 1
ATOM 814 O O . ILE A 1 101 ? -7.688 2.006 18.093 1.00 87.88 101 ILE A O 1
ATOM 818 N N . ASP A 1 102 ? -6.021 3.471 18.455 1.00 85.00 102 ASP A N 1
ATOM 819 C CA . ASP A 1 102 ? -5.620 3.600 17.054 1.00 85.00 102 ASP A CA 1
ATOM 820 C C . ASP A 1 102 ? -4.349 2.782 16.809 1.00 85.00 102 ASP A C 1
ATOM 822 O O . ASP A 1 102 ? -3.306 3.027 17.423 1.00 85.00 102 ASP A O 1
ATOM 826 N N . LEU A 1 103 ? -4.430 1.797 15.913 1.00 81.62 103 LEU A N 1
ATOM 827 C CA . LEU A 1 103 ? -3.267 1.030 15.475 1.00 81.62 103 LEU A CA 1
ATOM 828 C C . LEU A 1 103 ? -2.493 1.853 14.441 1.00 81.62 103 LEU A C 1
ATOM 830 O O . LEU A 1 103 ? -2.729 1.755 13.233 1.00 81.62 103 LEU A O 1
ATOM 834 N N . ARG A 1 104 ? -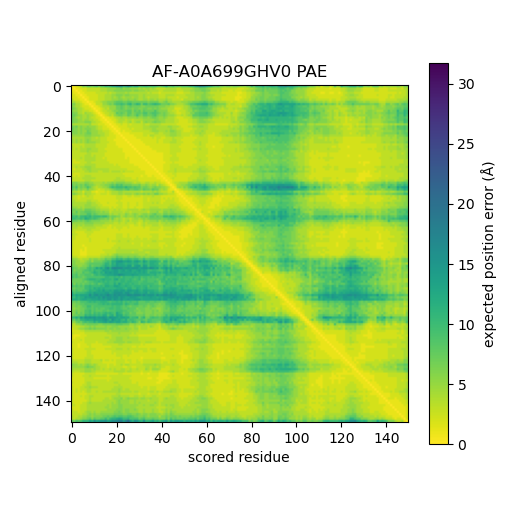1.548 2.674 14.917 1.00 74.19 104 ARG A N 1
ATOM 835 C CA . ARG A 1 104 ? -0.708 3.510 14.048 1.00 74.19 104 ARG A CA 1
ATOM 836 C C . ARG A 1 104 ? -0.019 2.651 12.985 1.00 74.19 104 ARG A C 1
ATOM 838 O O . ARG A 1 104 ? 0.735 1.733 13.308 1.00 74.19 104 ARG A O 1
ATOM 845 N N . SER A 1 105 ? -0.252 2.986 11.716 1.00 74.44 105 SER A N 1
ATOM 846 C CA . SER A 1 105 ? 0.279 2.243 10.565 1.00 74.44 105 SER A CA 1
ATOM 847 C C . SER A 1 105 ? -0.033 0.741 10.618 1.00 74.44 105 SER A C 1
ATOM 849 O O . SER A 1 105 ? 0.801 -0.060 10.205 1.00 74.44 105 SER A O 1
ATOM 851 N N . GLY A 1 106 ? -1.210 0.356 11.133 1.00 80.69 106 GLY A N 1
ATOM 852 C CA . GLY A 1 106 ? -1.567 -1.039 11.419 1.00 80.69 106 GLY A CA 1
ATOM 853 C C . GLY A 1 106 ? -1.324 -2.010 10.261 1.00 80.69 106 GLY A C 1
ATOM 854 O O . GLY A 1 106 ? -0.870 -3.124 10.487 1.00 80.69 106 GLY A O 1
ATOM 855 N N . TYR A 1 107 ? -1.506 -1.572 9.012 1.00 84.25 107 TYR A N 1
ATOM 856 C CA . TYR A 1 107 ? -1.219 -2.419 7.853 1.00 84.25 107 TYR A CA 1
ATOM 857 C C . TYR A 1 107 ? 0.265 -2.787 7.720 1.00 84.25 107 TYR A C 1
ATOM 859 O O . TYR A 1 107 ? 0.585 -3.951 7.510 1.00 84.25 107 TYR A O 1
ATOM 867 N N . HIS A 1 108 ? 1.184 -1.846 7.953 1.00 89.06 108 HIS A N 1
ATOM 868 C CA . HIS A 1 108 ? 2.627 -2.105 7.867 1.00 89.06 108 HIS A CA 1
ATOM 869 C C . HIS A 1 108 ? 3.150 -3.041 8.972 1.00 89.06 108 HIS A C 1
ATOM 871 O O . HIS A 1 108 ? 4.321 -3.403 8.953 1.00 89.06 108 HIS A O 1
ATOM 877 N N . GLN A 1 109 ? 2.316 -3.422 9.945 1.00 87.69 109 GLN A N 1
ATOM 878 C CA . GLN A 1 109 ? 2.688 -4.384 10.985 1.00 87.69 109 GLN A CA 1
ATOM 879 C C . GLN A 1 109 ? 2.537 -5.837 10.512 1.00 87.69 109 GLN A C 1
ATOM 881 O O . GLN A 1 109 ? 3.127 -6.737 11.108 1.00 87.69 109 GLN A O 1
ATOM 886 N N . LEU A 1 110 ? 1.773 -6.082 9.441 1.00 92.12 110 LEU A N 1
ATOM 887 C CA . LEU A 1 110 ? 1.533 -7.422 8.919 1.00 92.12 110 LEU A CA 1
ATOM 888 C C . LEU A 1 110 ? 2.468 -7.722 7.745 1.00 92.12 110 LEU A C 1
ATOM 890 O O . LEU A 1 110 ? 2.440 -7.032 6.730 1.00 92.12 110 LEU A O 1
ATOM 894 N N . GLN A 1 111 ? 3.271 -8.777 7.861 1.00 94.19 111 GLN A N 1
ATOM 895 C CA . GLN A 1 111 ? 4.146 -9.232 6.777 1.00 94.19 111 GLN A CA 1
ATOM 896 C C . GLN A 1 111 ? 3.351 -9.881 5.643 1.00 94.19 111 GLN A C 1
ATOM 898 O O . GLN A 1 111 ? 2.391 -10.617 5.893 1.00 94.19 111 GLN A O 1
ATOM 903 N N . ILE A 1 112 ? 3.772 -9.625 4.406 1.00 95.25 112 ILE A N 1
ATOM 904 C CA . ILE A 1 112 ? 3.267 -10.302 3.209 1.00 95.25 112 ILE A CA 1
ATOM 905 C C . ILE A 1 112 ? 3.975 -11.651 3.090 1.00 95.25 112 ILE A C 1
ATOM 907 O O . ILE A 1 112 ? 5.164 -11.761 3.384 1.00 95.25 112 ILE A O 1
ATOM 911 N N . ARG A 1 113 ? 3.248 -12.678 2.649 1.00 95.31 113 ARG A N 1
ATOM 912 C CA . ARG A 1 113 ? 3.831 -13.979 2.314 1.00 95.31 113 ARG A CA 1
ATOM 913 C C . ARG A 1 113 ? 4.917 -13.805 1.249 1.00 95.31 113 ARG A C 1
ATOM 915 O O . ARG A 1 113 ? 4.687 -13.122 0.256 1.00 95.31 113 ARG A O 1
ATOM 922 N N . GLU A 1 114 ? 6.068 -14.456 1.408 1.00 93.25 114 GLU A N 1
ATOM 923 C CA . GLU A 1 114 ? 7.229 -14.240 0.523 1.00 93.25 114 GLU A CA 1
ATOM 924 C C . GLU A 1 114 ? 6.922 -14.407 -0.974 1.00 93.25 114 GLU A C 1
ATOM 926 O O . GLU A 1 114 ? 7.414 -13.638 -1.798 1.00 93.25 114 GLU A O 1
ATOM 931 N N . GLU A 1 115 ? 6.066 -15.372 -1.317 1.00 93.25 115 GLU A N 1
ATOM 932 C CA . GLU A 1 115 ? 5.617 -15.651 -2.689 1.00 93.25 115 GLU A CA 1
ATOM 933 C C . GLU A 1 115 ? 4.796 -14.503 -3.307 1.00 93.25 115 GLU A C 1
ATOM 935 O O . GLU A 1 115 ? 4.812 -14.317 -4.524 1.00 93.25 115 GLU A O 1
ATOM 940 N N . ASP A 1 116 ? 4.122 -13.712 -2.468 1.00 94.56 116 ASP A N 1
ATOM 941 C CA . ASP A 1 116 ? 3.202 -12.644 -2.868 1.00 94.56 116 ASP A CA 1
ATOM 942 C C . ASP A 1 116 ? 3.851 -11.250 -2.817 1.00 94.56 116 ASP A C 1
ATOM 944 O O . ASP A 1 116 ? 3.315 -10.298 -3.390 1.00 94.56 116 ASP A O 1
ATOM 948 N N . ILE A 1 117 ? 5.030 -11.110 -2.194 1.00 94.88 117 ILE A N 1
ATOM 949 C CA . ILE A 1 117 ? 5.822 -9.864 -2.181 1.00 94.88 117 ILE A CA 1
ATOM 950 C C . ILE A 1 117 ? 5.961 -9.249 -3.590 1.00 94.88 117 ILE A C 1
ATOM 952 O O . ILE A 1 117 ? 5.659 -8.059 -3.740 1.00 94.88 117 ILE A O 1
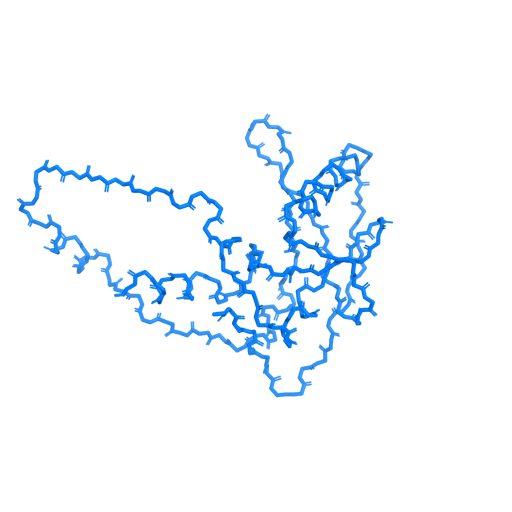ATOM 956 N N . PRO A 1 118 ? 6.323 -10.017 -4.642 1.00 94.06 118 PRO A N 1
ATOM 957 C CA . PRO A 1 118 ? 6.465 -9.496 -6.003 1.00 94.06 118 PRO A CA 1
ATOM 958 C C . PRO A 1 118 ? 5.231 -8.779 -6.538 1.00 94.06 118 PRO A C 1
ATOM 960 O O . PRO A 1 118 ? 5.341 -7.846 -7.328 1.00 94.06 118 PRO A O 1
ATOM 963 N N . VAL A 1 119 ? 4.043 -9.223 -6.125 1.00 94.44 119 VAL A N 1
ATOM 964 C CA . VAL A 1 119 ? 2.760 -8.710 -6.611 1.00 94.44 119 VAL A CA 1
ATOM 965 C C . VAL A 1 119 ? 2.546 -7.260 -6.164 1.00 94.44 119 VAL A C 1
ATOM 967 O O . VAL A 1 119 ? 1.877 -6.483 -6.844 1.00 94.44 119 VAL A O 1
ATOM 970 N N . THR A 1 120 ? 3.180 -6.867 -5.058 1.00 95.19 120 THR A N 1
ATOM 971 C CA . THR A 1 120 ? 3.163 -5.498 -4.523 1.00 95.19 120 THR A CA 1
ATOM 972 C C . THR A 1 120 ? 4.244 -4.591 -5.111 1.00 95.19 120 THR A C 1
ATOM 974 O O . THR A 1 120 ? 4.465 -3.484 -4.617 1.00 95.19 120 THR A O 1
ATOM 977 N N . ALA A 1 121 ? 4.944 -5.028 -6.162 1.00 95.81 121 ALA A N 1
ATOM 978 C CA . ALA A 1 121 ? 5.960 -4.194 -6.778 1.00 95.81 121 ALA A CA 1
ATOM 979 C C . ALA A 1 121 ? 5.352 -2.923 -7.390 1.00 95.81 121 ALA A C 1
ATOM 981 O O . ALA A 1 121 ? 4.307 -2.931 -8.051 1.00 95.81 121 ALA A O 1
ATOM 982 N N . PHE A 1 122 ? 6.052 -1.811 -7.203 1.00 95.25 122 PHE A N 1
ATOM 983 C CA . PHE A 1 122 ? 5.674 -0.499 -7.687 1.00 95.25 122 PHE A CA 1
ATOM 984 C C . PHE A 1 122 ? 6.851 0.203 -8.359 1.00 95.25 122 PHE A C 1
ATOM 986 O O . PHE A 1 122 ? 8.027 -0.033 -8.063 1.00 95.25 122 PHE A O 1
ATOM 993 N N . ARG A 1 123 ? 6.520 1.067 -9.321 1.00 93.25 123 ARG A N 1
ATOM 994 C CA . ARG A 1 123 ? 7.484 1.750 -10.177 1.00 93.25 123 ARG A CA 1
ATOM 995 C C . ARG A 1 123 ? 7.555 3.223 -9.855 1.00 93.25 123 ARG A C 1
ATOM 997 O O . ARG A 1 123 ? 6.547 3.926 -9.796 1.00 93.25 123 ARG A O 1
ATOM 1004 N N . THR A 1 124 ? 8.785 3.692 -9.736 1.00 92.81 124 THR A N 1
ATOM 1005 C CA . THR A 1 124 ? 9.113 5.089 -9.491 1.00 92.81 124 THR A CA 1
ATOM 1006 C C . THR A 1 124 ? 10.117 5.567 -10.530 1.00 92.81 124 THR A C 1
ATOM 1008 O O . THR A 1 124 ? 10.695 4.775 -11.274 1.00 92.81 124 THR A O 1
ATOM 1011 N N . ARG A 1 125 ? 10.374 6.876 -10.564 1.00 89.56 125 ARG A N 1
ATOM 1012 C CA . ARG A 1 125 ? 11.462 7.434 -11.379 1.00 89.56 125 ARG A CA 1
ATOM 1013 C C . ARG A 1 125 ? 12.850 6.971 -10.908 1.00 89.56 125 ARG A C 1
ATOM 1015 O O . ARG A 1 125 ? 13.787 6.989 -11.697 1.00 89.56 125 ARG A O 1
ATOM 1022 N N . TYR A 1 126 ? 12.973 6.582 -9.640 1.00 90.44 126 TYR A N 1
ATOM 1023 C CA . TYR A 1 126 ? 14.238 6.226 -8.993 1.00 90.44 126 TYR A CA 1
ATOM 1024 C C . TYR A 1 126 ? 14.518 4.719 -8.985 1.00 90.44 126 TYR A C 1
ATOM 1026 O O . TYR A 1 126 ? 15.596 4.304 -8.574 1.00 90.44 126 TYR A O 1
ATOM 1034 N N . GLY A 1 127 ? 13.571 3.899 -9.443 1.00 91.44 127 GLY A N 1
ATOM 1035 C CA . GLY A 1 127 ? 13.711 2.449 -9.478 1.00 91.44 127 GLY A CA 1
ATOM 1036 C C . GLY A 1 127 ? 12.398 1.714 -9.234 1.00 91.44 127 GLY A C 1
ATOM 1037 O O . GLY A 1 127 ? 11.317 2.311 -9.153 1.00 91.44 127 GLY A O 1
ATOM 1038 N N . HIS A 1 128 ? 12.512 0.396 -9.119 1.00 93.38 128 HIS A N 1
ATOM 1039 C CA . HIS A 1 128 ? 11.416 -0.499 -8.776 1.00 93.38 128 HIS A CA 1
ATOM 1040 C C . HIS A 1 128 ? 11.609 -1.014 -7.357 1.00 93.38 128 HIS A C 1
ATOM 1042 O O . HIS A 1 128 ? 12.714 -1.402 -6.975 1.00 93.38 128 HIS A O 1
ATOM 1048 N N . PHE A 1 129 ? 10.524 -1.034 -6.598 1.00 95.50 129 PHE A N 1
ATOM 1049 C CA . PHE A 1 129 ? 10.518 -1.472 -5.211 1.00 95.50 129 PHE A CA 1
ATOM 1050 C C . PHE A 1 129 ? 9.319 -2.380 -4.975 1.00 95.50 129 PHE A C 1
ATOM 1052 O O . PHE A 1 129 ? 8.322 -2.280 -5.680 1.00 95.50 129 PHE A O 1
ATOM 1059 N N . GLU A 1 130 ? 9.408 -3.253 -3.986 1.00 96.06 130 GLU A N 1
ATOM 1060 C CA . GLU A 1 130 ? 8.324 -4.132 -3.547 1.00 96.06 130 GLU A CA 1
ATOM 1061 C C . GLU A 1 130 ? 8.181 -4.066 -2.030 1.00 96.06 130 GLU A C 1
ATOM 1063 O O . GLU A 1 130 ? 9.160 -3.815 -1.320 1.00 96.06 130 GLU A O 1
ATOM 1068 N N . PHE A 1 131 ? 6.959 -4.260 -1.542 1.00 96.06 131 PHE A N 1
ATOM 1069 C CA . PHE A 1 131 ? 6.651 -4.216 -0.120 1.00 96.06 131 PHE A CA 1
ATOM 1070 C C . PHE A 1 131 ? 6.838 -5.588 0.528 1.00 96.06 131 PHE A C 1
ATOM 1072 O O . PHE A 1 131 ? 6.378 -6.602 0.016 1.00 96.06 131 PHE A O 1
ATOM 1079 N N . GLN A 1 132 ? 7.476 -5.606 1.695 1.00 95.31 132 GLN A N 1
ATOM 1080 C CA . GLN A 1 132 ? 7.595 -6.793 2.552 1.00 95.31 132 GLN A CA 1
ATOM 1081 C C . GLN A 1 132 ? 6.462 -6.865 3.586 1.00 95.31 132 GLN A C 1
ATOM 1083 O O . GLN A 1 132 ? 6.125 -7.931 4.096 1.00 95.31 132 GLN A O 1
ATOM 1088 N N . VAL A 1 133 ? 5.863 -5.715 3.893 1.00 95.19 133 VAL A N 1
ATOM 1089 C CA . VAL A 1 133 ? 4.726 -5.563 4.805 1.00 95.19 133 VAL A CA 1
ATOM 1090 C C . VAL A 1 133 ? 3.520 -5.050 4.042 1.00 95.19 133 VAL A C 1
ATOM 1092 O O . VAL A 1 133 ? 3.676 -4.368 3.037 1.00 95.19 133 VAL A O 1
ATOM 1095 N N . MET A 1 134 ? 2.315 -5.350 4.507 1.00 95.25 134 MET A N 1
ATOM 1096 C CA . MET A 1 134 ? 1.079 -5.053 3.794 1.00 95.25 134 MET A CA 1
ATOM 1097 C C . MET A 1 134 ? 0.929 -3.538 3.542 1.00 95.25 134 MET A C 1
ATOM 1099 O O . MET A 1 134 ? 0.746 -2.775 4.496 1.00 95.25 134 MET A O 1
ATOM 1103 N N . PRO A 1 135 ? 0.995 -3.071 2.276 1.00 93.81 135 PRO A N 1
ATOM 1104 C CA . PRO A 1 135 ? 0.848 -1.662 1.956 1.00 93.81 135 PRO A CA 1
ATOM 1105 C C . PRO A 1 135 ? -0.620 -1.238 1.971 1.00 93.81 135 PRO A C 1
ATOM 1107 O O . PRO A 1 135 ? -1.549 -2.038 1.829 1.00 93.81 135 PRO A O 1
ATOM 1110 N N . PHE A 1 136 ? -0.830 0.072 2.056 1.00 91.31 136 PHE A N 1
ATOM 1111 C CA . PHE A 1 136 ? -2.137 0.670 1.814 1.00 91.31 136 PHE A CA 1
ATOM 1112 C C . PHE A 1 136 ? -2.593 0.452 0.364 1.00 91.31 136 PHE A C 1
ATOM 1114 O O . PHE A 1 136 ? -1.790 0.425 -0.568 1.00 91.31 136 PHE A O 1
ATOM 1121 N N . GLY A 1 137 ? -3.912 0.362 0.174 1.00 91.00 137 GLY A N 1
ATOM 1122 C CA . GLY A 1 137 ? -4.541 0.317 -1.148 1.00 91.00 137 GLY A CA 1
ATOM 1123 C C . GLY A 1 137 ? -4.829 -1.083 -1.697 1.00 91.00 137 GLY A C 1
ATOM 1124 O O . GLY A 1 137 ? -5.460 -1.174 -2.746 1.00 91.00 137 GLY A O 1
ATOM 1125 N N . LEU A 1 138 ? -4.434 -2.159 -1.008 1.00 93.88 138 LEU A N 1
ATOM 1126 C CA . LEU A 1 138 ? -4.799 -3.531 -1.386 1.00 93.88 138 LEU A CA 1
ATOM 1127 C C . LEU A 1 138 ? -6.227 -3.881 -0.941 1.00 93.88 138 LEU A C 1
ATOM 1129 O O . LEU A 1 138 ? -6.619 -3.596 0.189 1.00 93.88 138 LEU A O 1
ATOM 1133 N N . THR A 1 139 ? -6.989 -4.546 -1.815 1.00 92.31 139 THR A N 1
ATOM 1134 C CA . THR A 1 139 ? -8.429 -4.823 -1.608 1.00 92.31 139 THR A CA 1
ATOM 1135 C C . THR A 1 139 ? -8.725 -5.583 -0.318 1.00 92.31 139 THR A C 1
ATOM 1137 O O . THR A 1 139 ? -9.642 -5.220 0.412 1.00 92.31 139 THR A O 1
ATOM 1140 N N . ASN A 1 140 ? -7.945 -6.623 -0.020 1.00 92.75 140 ASN A N 1
ATOM 1141 C CA . ASN A 1 140 ? -8.211 -7.510 1.114 1.00 92.75 140 ASN A CA 1
ATOM 1142 C C . ASN A 1 140 ? -7.521 -7.056 2.413 1.00 92.75 140 ASN A C 1
ATOM 1144 O O . ASN A 1 140 ? -7.691 -7.710 3.439 1.00 92.75 140 ASN A O 1
ATOM 1148 N N . ALA A 1 141 ? -6.764 -5.951 2.403 1.00 91.38 141 ALA A N 1
ATOM 1149 C CA . ALA A 1 141 ? -6.017 -5.502 3.580 1.00 91.38 141 ALA A CA 1
ATOM 1150 C C . ALA A 1 141 ? -6.907 -5.234 4.813 1.00 91.38 141 ALA A C 1
ATOM 1152 O O . ALA A 1 141 ? -6.570 -5.726 5.892 1.00 91.38 141 ALA A O 1
ATOM 1153 N N . PRO A 1 142 ? -8.067 -4.548 4.698 1.00 89.12 142 PRO A N 1
ATOM 1154 C CA . PRO A 1 142 ? -8.954 -4.350 5.844 1.00 89.12 142 PRO A CA 1
ATOM 1155 C C . PRO A 1 142 ? -9.546 -5.662 6.367 1.00 89.12 142 PRO A C 1
ATOM 1157 O O . PRO A 1 142 ? -9.613 -5.858 7.574 1.00 89.12 142 PRO A O 1
ATOM 1160 N N . ALA A 1 143 ? -9.949 -6.566 5.469 1.00 89.50 143 ALA A N 1
ATOM 1161 C CA . ALA A 1 143 ? -10.529 -7.857 5.834 1.00 89.50 143 ALA A CA 1
ATOM 1162 C C . ALA A 1 143 ? -9.545 -8.711 6.643 1.00 89.50 143 ALA A C 1
ATOM 1164 O O . ALA A 1 143 ? -9.910 -9.244 7.684 1.00 89.50 143 ALA A O 1
ATOM 1165 N N . VAL A 1 144 ? -8.286 -8.785 6.202 1.00 89.56 144 VAL A N 1
ATOM 1166 C CA . VAL A 1 144 ? -7.252 -9.544 6.919 1.00 89.56 144 VAL A CA 1
ATOM 1167 C C . VAL A 1 144 ? -6.896 -8.887 8.252 1.00 89.56 144 VAL A C 1
ATOM 1169 O O . VAL A 1 144 ? -6.670 -9.589 9.232 1.00 89.56 144 VAL A O 1
ATOM 1172 N N . LEU A 1 145 ? -6.873 -7.551 8.323 1.00 87.44 145 LEU A N 1
ATOM 1173 C CA . LEU A 1 145 ? -6.647 -6.870 9.598 1.00 87.44 145 LEU A CA 1
ATOM 1174 C C . LEU A 1 145 ? -7.781 -7.154 10.595 1.00 87.44 145 LEU A C 1
ATOM 1176 O O . LEU A 1 145 ? -7.508 -7.359 11.770 1.00 87.44 145 LEU A O 1
ATOM 1180 N N . MET A 1 146 ? -9.032 -7.190 10.133 1.00 86.62 146 MET A N 1
ATOM 1181 C CA . MET A 1 146 ? -10.183 -7.504 10.984 1.00 86.62 146 MET A CA 1
ATOM 1182 C C . MET A 1 146 ? -10.181 -8.960 11.449 1.00 86.62 146 MET A C 1
ATOM 1184 O O . MET A 1 146 ? -10.438 -9.208 12.620 1.00 86.62 146 MET A O 1
ATOM 1188 N N . ASP A 1 147 ? -9.813 -9.897 10.577 1.00 86.00 147 ASP A N 1
ATOM 1189 C CA . ASP A 1 147 ? -9.636 -11.307 10.942 1.00 86.00 147 ASP A CA 1
ATOM 1190 C C . ASP A 1 147 ? -8.547 -11.508 12.008 1.00 86.00 147 ASP A C 1
ATOM 1192 O O . ASP A 1 147 ? -8.685 -12.353 12.879 1.00 86.00 147 ASP A O 1
ATOM 1196 N N . LEU A 1 148 ? -7.489 -10.691 11.987 1.00 84.81 148 LEU A N 1
ATOM 1197 C CA . LEU A 1 148 ? -6.440 -10.717 13.011 1.00 84.81 148 LEU A CA 1
ATOM 1198 C C . LEU A 1 148 ? -6.898 -10.145 14.365 1.00 84.81 148 LEU A C 1
ATOM 1200 O O . LEU A 1 148 ? -6.307 -10.462 15.395 1.00 84.81 148 LEU A O 1
ATOM 1204 N N . MET A 1 149 ? -7.874 -9.236 14.355 1.00 83.56 149 MET A N 1
ATOM 1205 C CA . MET A 1 149 ? -8.353 -8.541 15.555 1.00 83.56 149 MET A CA 1
ATOM 1206 C C . MET A 1 149 ? -9.495 -9.271 16.273 1.00 83.56 149 MET A C 1
ATOM 1208 O O . MET A 1 149 ? -9.736 -8.961 17.441 1.00 83.56 149 MET A O 1
ATOM 1212 N N . ASN A 1 150 ? -10.191 -10.178 15.583 1.00 74.56 150 ASN A N 1
ATOM 1213 C CA . ASN A 1 150 ? -11.275 -11.004 16.126 1.00 74.56 150 ASN A CA 1
ATOM 1214 C C . ASN A 1 150 ? -10.744 -12.279 16.792 1.00 74.56 150 ASN A C 1
ATOM 1216 O O . ASN A 1 150 ? -11.388 -12.716 17.773 1.00 74.56 150 ASN A O 1
#

Mean predicted aligned error: 4.97 Å